Protein AF-A0A7J6SXT3-F1 (afdb_monomer_lite)

pLDDT: 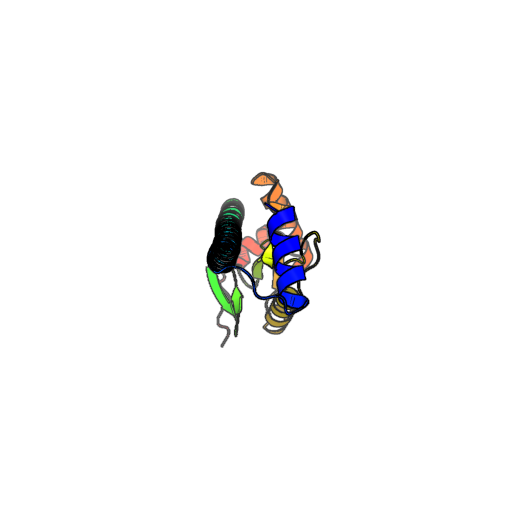mean 83.09, std 13.87, range [37.59, 97.0]

Organism: Perkinsus olseni (NCBI:txid32597)

InterPro domains:
  IPR013584 RAP domain [PF08373] (91-142)
  IPR013584 RAP domain [PS51286] (88-145)
  IPR013584 RAP domain [SM00952] (90-146)

Radius of gyration: 24.62 Å; chains: 1; bounding box: 48×38×70 Å

Foldseek 3Di:
DVVLLVVVVVCVVVVHDDDPVSVVVNVVVVVVVVVVVVVVVVVVVVVQVVLLVVLLVLVVLLCVVLLFQWDAQDDQPPDTARIDFQLAREHSAGPVQADPPDPHGDPVNVVVVVVSVVSVGQYQYDHCVCQVPDDSVSSNVVSQVSCCVSPVDGSVVSRVSRVVDPDPPD

Structure (mmCIF, N/CA/C/O backbone):
data_AF-A0A7J6SXT3-F1
#
_entry.id   AF-A0A7J6SXT3-F1
#
loop_
_atom_site.group_PDB
_atom_site.id
_atom_site.type_symbol
_atom_site.label_atom_id
_atom_site.label_alt_id
_atom_site.label_comp_id
_atom_site.label_asym_id
_atom_site.label_entity_id
_atom_site.label_seq_id
_atom_site.pdbx_PDB_ins_code
_atom_site.Cartn_x
_atom_site.Cartn_y
_atom_site.Cartn_z
_atom_site.occupancy
_atom_site.B_iso_or_equiv
_atom_site.auth_seq_id
_atom_site.auth_comp_id
_atom_site.auth_asym_id
_atom_site.auth_atom_id
_atom_site.pdbx_PDB_model_num
ATOM 1 N N . LEU A 1 1 ? 30.357 -7.340 -38.320 1.00 53.59 1 LEU A N 1
ATOM 2 C CA . LEU A 1 1 ? 29.530 -8.288 -37.530 1.00 53.59 1 LEU A CA 1
ATOM 3 C C . LEU A 1 1 ? 28.067 -8.235 -37.957 1.00 53.59 1 LEU A C 1
ATOM 5 O O . LEU A 1 1 ? 27.619 -9.213 -38.532 1.00 53.59 1 LEU A O 1
ATOM 9 N N . HIS A 1 2 ? 27.369 -7.104 -37.792 1.00 49.31 2 HIS A N 1
ATOM 10 C CA . HIS A 1 2 ? 25.973 -6.950 -38.240 1.00 49.31 2 HIS A CA 1
ATOM 11 C C . HIS A 1 2 ? 25.794 -7.230 -39.748 1.00 49.31 2 HIS A C 1
ATOM 13 O O . HIS A 1 2 ? 24.998 -8.076 -40.119 1.00 49.31 2 HIS A O 1
ATOM 19 N N . GLU A 1 3 ? 26.630 -6.638 -40.607 1.00 53.25 3 GLU A N 1
ATOM 20 C CA . GLU A 1 3 ? 26.615 -6.866 -42.068 1.00 53.25 3 GLU A CA 1
ATOM 21 C C . GLU A 1 3 ? 26.828 -8.332 -42.490 1.00 53.25 3 GLU A C 1
ATOM 23 O O . GLU A 1 3 ? 26.255 -8.790 -43.476 1.00 53.25 3 GLU A O 1
ATOM 28 N N . ILE A 1 4 ? 27.633 -9.079 -41.729 1.00 59.91 4 ILE A N 1
ATOM 29 C CA . ILE A 1 4 ? 27.979 -10.476 -42.031 1.00 59.91 4 ILE A CA 1
ATOM 30 C C . ILE A 1 4 ? 26.806 -11.396 -41.681 1.00 59.91 4 ILE A C 1
ATOM 32 O O . ILE A 1 4 ? 26.457 -12.265 -42.475 1.00 59.91 4 ILE A O 1
ATOM 36 N N . LEU A 1 5 ? 26.161 -11.170 -40.531 1.00 56.91 5 LEU A N 1
ATOM 37 C CA . LEU A 1 5 ? 24.977 -11.926 -40.117 1.00 56.91 5 LEU A CA 1
ATOM 38 C C . LEU A 1 5 ? 23.815 -11.687 -41.087 1.00 56.91 5 LEU A C 1
ATOM 40 O O . LEU A 1 5 ? 23.235 -12.646 -41.589 1.00 56.91 5 LEU A O 1
ATOM 44 N N . THR A 1 6 ? 23.526 -10.427 -41.429 1.00 59.50 6 THR A N 1
ATOM 45 C CA . THR A 1 6 ? 22.426 -10.082 -42.345 1.00 59.50 6 THR A CA 1
ATOM 46 C C . THR A 1 6 ? 22.621 -10.682 -43.743 1.00 59.50 6 THR A C 1
ATOM 48 O O . THR A 1 6 ? 21.666 -11.181 -44.336 1.00 59.50 6 THR A O 1
ATOM 51 N N . SER A 1 7 ? 23.858 -10.688 -44.253 1.00 62.50 7 SER A N 1
ATOM 52 C CA . SER A 1 7 ? 24.209 -11.309 -45.539 1.00 62.50 7 SER A CA 1
ATOM 53 C C . SER A 1 7 ? 24.115 -12.844 -45.495 1.00 62.50 7 SER A C 1
ATOM 55 O O . SER A 1 7 ? 23.581 -13.461 -46.418 1.00 62.50 7 SER A O 1
ATOM 57 N N . GLY A 1 8 ? 24.541 -13.467 -44.389 1.00 59.72 8 GLY A N 1
ATOM 58 C CA . GLY A 1 8 ? 24.434 -14.914 -44.167 1.00 59.72 8 GLY A CA 1
ATOM 59 C C . GLY A 1 8 ? 22.987 -15.420 -44.146 1.00 59.72 8 GLY A C 1
ATOM 60 O O . GLY A 1 8 ? 22.658 -16.361 -44.868 1.00 59.72 8 GLY A O 1
ATOM 61 N N . TYR A 1 9 ? 22.088 -14.758 -43.404 1.00 62.66 9 TYR A N 1
ATOM 62 C CA . TYR A 1 9 ? 20.663 -15.129 -43.382 1.00 62.66 9 TYR A CA 1
ATOM 63 C C . TYR A 1 9 ? 19.987 -14.969 -44.752 1.00 62.66 9 TYR A C 1
ATOM 65 O O . TYR A 1 9 ? 19.169 -15.807 -45.136 1.00 62.66 9 TYR A O 1
ATOM 73 N N . ALA A 1 10 ? 20.341 -13.930 -45.517 1.00 61.81 10 ALA A N 1
ATOM 74 C CA . ALA A 1 10 ? 19.814 -13.719 -46.867 1.00 61.81 10 ALA A CA 1
ATOM 75 C C . ALA A 1 10 ? 20.254 -14.822 -47.856 1.00 61.81 10 ALA A C 1
ATOM 77 O O . ALA A 1 10 ? 19.473 -15.251 -48.711 1.00 61.81 10 ALA A O 1
ATOM 78 N N . LEU A 1 11 ? 21.484 -15.327 -47.720 1.00 61.44 11 LEU A N 1
ATOM 79 C CA . LEU A 1 11 ? 22.009 -16.447 -48.514 1.00 61.44 11 LEU A CA 1
ATOM 80 C C . LEU A 1 11 ? 21.341 -17.783 -48.152 1.00 61.44 11 LEU A C 1
ATOM 82 O O . LEU A 1 11 ? 20.984 -18.560 -49.037 1.00 61.44 11 LEU A O 1
ATOM 86 N N . GLN A 1 12 ? 21.089 -18.023 -46.864 1.00 61.50 12 GLN A N 1
ATOM 87 C CA . GLN A 1 12 ? 20.384 -19.223 -46.407 1.00 61.50 12 GLN A CA 1
ATOM 88 C C . GLN A 1 12 ? 18.915 -19.236 -46.873 1.00 61.50 12 GLN A C 1
ATOM 90 O O . GLN A 1 12 ? 18.416 -20.268 -47.321 1.00 61.50 12 GLN A O 1
ATOM 95 N N . ALA A 1 13 ? 18.237 -18.082 -46.850 1.00 63.41 13 ALA A N 1
ATOM 96 C CA . ALA A 1 13 ? 16.861 -17.925 -47.335 1.00 63.41 13 ALA A CA 1
ATOM 97 C C . ALA A 1 13 ? 16.717 -18.062 -48.866 1.00 63.41 13 ALA A C 1
ATOM 99 O O . ALA A 1 13 ? 15.643 -18.407 -49.353 1.00 63.41 13 ALA A O 1
ATOM 100 N N . SER A 1 14 ? 17.791 -17.825 -49.627 1.00 70.75 14 SER A N 1
ATOM 101 C CA . SER A 1 14 ? 17.833 -18.002 -51.089 1.00 70.75 14 SER A CA 1
ATOM 102 C C . SER A 1 14 ? 18.249 -19.414 -51.530 1.00 70.75 14 SER A C 1
ATOM 104 O O . SER A 1 14 ? 18.388 -19.669 -52.725 1.00 70.75 14 SER A O 1
ATOM 106 N N . GLY A 1 15 ? 18.408 -20.352 -50.586 1.00 64.19 15 GLY A N 1
ATOM 107 C CA . GLY A 1 15 ? 18.721 -21.757 -50.872 1.00 64.19 15 GLY A CA 1
ATOM 108 C C . GLY A 1 15 ? 20.183 -22.016 -51.247 1.00 64.19 15 GLY A C 1
ATOM 109 O O . GLY A 1 15 ? 20.518 -23.116 -51.686 1.00 64.19 15 GLY A O 1
ATOM 110 N N . VAL A 1 16 ? 21.064 -21.026 -51.076 1.00 72.88 16 VAL A N 1
ATOM 111 C CA . VAL A 1 16 ? 22.500 -21.166 -51.324 1.00 72.88 16 VAL A CA 1
ATOM 112 C C . VAL A 1 16 ? 23.144 -21.867 -50.128 1.00 72.88 16 VAL A C 1
ATOM 114 O O . VAL A 1 16 ? 23.024 -21.419 -48.988 1.00 72.88 16 VAL A O 1
ATOM 117 N N . ALA A 1 17 ? 23.837 -22.982 -50.375 1.00 71.88 17 ALA A N 1
ATOM 118 C CA . ALA A 1 17 ? 24.532 -23.721 -49.327 1.00 71.88 17 ALA A CA 1
ATOM 119 C C . ALA A 1 17 ? 25.694 -22.890 -48.760 1.00 71.88 17 ALA A C 1
ATOM 121 O O . ALA A 1 17 ? 26.637 -22.554 -49.479 1.00 71.88 17 ALA A O 1
ATOM 122 N N . LEU A 1 18 ? 25.626 -22.573 -47.466 1.00 71.38 18 LEU A N 1
ATOM 123 C CA . LEU A 1 18 ? 26.679 -21.838 -46.773 1.00 71.38 18 LEU A CA 1
ATOM 124 C C . LEU A 1 18 ? 27.861 -22.755 -46.406 1.00 71.38 18 LEU A C 1
ATOM 126 O O . LEU A 1 18 ? 27.655 -23.927 -46.069 1.00 71.38 18 LEU A O 1
ATOM 130 N N . PRO A 1 19 ? 29.101 -22.233 -46.426 1.00 81.88 19 PRO A N 1
ATOM 131 C CA . PRO A 1 19 ? 30.266 -22.929 -45.886 1.00 81.88 19 PRO A CA 1
ATOM 132 C C . PRO A 1 19 ? 30.066 -23.335 -44.413 1.00 81.88 19 PRO A C 1
ATOM 134 O O . PRO A 1 19 ? 29.439 -22.615 -43.634 1.00 81.88 19 PRO A O 1
ATOM 137 N N . LYS A 1 20 ? 30.594 -24.500 -44.010 1.00 72.06 20 LYS A N 1
ATOM 138 C CA . LYS A 1 20 ? 30.382 -25.070 -42.659 1.00 72.06 20 LYS A CA 1
ATOM 139 C C . LYS A 1 20 ? 30.894 -24.169 -41.530 1.00 72.06 20 LYS A C 1
ATOM 141 O O . LYS A 1 20 ? 30.299 -24.133 -40.460 1.00 72.06 20 LYS A O 1
ATOM 146 N N . ASP A 1 21 ? 31.990 -23.468 -41.773 1.00 71.12 21 ASP A N 1
ATOM 147 C CA . ASP A 1 21 ? 32.596 -22.476 -40.885 1.00 71.12 21 ASP A CA 1
ATOM 148 C C . ASP A 1 21 ? 31.675 -21.273 -40.645 1.00 71.12 21 ASP A C 1
ATOM 150 O O . ASP A 1 21 ? 31.565 -20.799 -39.516 1.00 71.12 21 ASP A O 1
ATOM 154 N N . VAL A 1 22 ? 30.936 -20.844 -41.672 1.00 67.56 22 VAL A N 1
ATOM 155 C CA . VAL A 1 22 ? 29.941 -19.767 -41.561 1.00 67.56 22 VAL A CA 1
ATOM 156 C C . VAL A 1 22 ? 28.728 -20.229 -40.751 1.00 67.56 22 VAL A C 1
ATOM 158 O O . VAL A 1 22 ? 28.273 -19.502 -39.872 1.00 67.56 22 VAL A O 1
ATOM 161 N N . ILE A 1 23 ? 28.246 -21.455 -40.984 1.00 69.88 23 ILE A N 1
ATOM 162 C CA . ILE A 1 23 ? 27.125 -22.041 -40.226 1.00 69.88 23 ILE A CA 1
ATOM 163 C C . ILE A 1 23 ? 27.477 -22.166 -38.738 1.00 69.88 23 ILE A C 1
ATOM 165 O O . ILE A 1 23 ? 26.673 -21.802 -37.881 1.00 69.88 23 ILE A O 1
ATOM 169 N N . LEU A 1 24 ? 28.683 -22.650 -38.426 1.00 69.00 24 LEU A N 1
ATOM 170 C CA . LEU A 1 24 ? 29.150 -22.794 -37.047 1.00 69.00 24 LEU A CA 1
ATOM 171 C C . LEU A 1 24 ? 29.247 -21.432 -36.343 1.00 69.00 24 LEU A C 1
ATOM 173 O O . LEU A 1 24 ? 28.734 -21.274 -35.240 1.00 69.00 24 LEU A O 1
ATOM 177 N N . PHE A 1 25 ? 29.830 -20.434 -37.012 1.00 72.12 25 PHE A N 1
ATOM 178 C CA . PHE A 1 25 ? 29.947 -19.079 -36.475 1.00 72.12 25 PHE A CA 1
ATOM 179 C C . PHE A 1 25 ? 28.582 -18.415 -36.235 1.00 72.12 25 PHE A C 1
ATOM 181 O O . PHE A 1 25 ? 28.390 -17.747 -35.220 1.00 72.12 25 PHE A O 1
ATOM 188 N N . MET A 1 26 ? 27.623 -18.604 -37.148 1.00 68.19 26 MET A N 1
ATOM 189 C CA . MET A 1 26 ? 26.257 -18.099 -36.981 1.00 68.19 26 MET A CA 1
ATOM 190 C C . MET A 1 26 ? 25.545 -18.766 -35.798 1.00 68.19 26 MET A C 1
ATOM 192 O O . MET A 1 26 ? 24.944 -18.058 -34.996 1.00 68.19 26 MET A O 1
ATOM 196 N N . GLY A 1 27 ? 25.672 -20.087 -35.631 1.00 70.00 27 GLY A N 1
ATOM 197 C CA . GLY A 1 27 ? 25.098 -20.801 -34.483 1.00 70.00 27 GLY A CA 1
ATOM 198 C C . GLY A 1 27 ? 25.712 -20.380 -33.141 1.00 70.00 27 GLY A C 1
ATOM 199 O O . GLY A 1 27 ? 24.998 -20.212 -32.151 1.00 70.00 27 GLY A O 1
ATOM 200 N N . ASP A 1 28 ? 27.025 -20.136 -33.105 1.00 76.25 28 ASP A N 1
ATOM 201 C CA . ASP A 1 28 ? 27.688 -19.583 -31.921 1.00 76.25 28 ASP A CA 1
ATOM 202 C C . ASP A 1 28 ? 27.210 -18.155 -31.617 1.00 76.25 28 ASP A C 1
ATOM 204 O O . ASP A 1 28 ? 26.959 -17.825 -30.456 1.00 76.25 28 ASP A O 1
ATOM 208 N N . ALA A 1 29 ? 27.030 -17.319 -32.644 1.00 66.75 29 ALA A N 1
ATOM 209 C CA . ALA A 1 29 ? 26.517 -15.962 -32.487 1.00 66.75 29 ALA A CA 1
ATOM 210 C C . ALA A 1 29 ? 25.066 -15.940 -31.974 1.00 66.75 29 ALA A C 1
ATOM 212 O O . ALA A 1 29 ? 24.771 -15.186 -31.048 1.00 66.75 29 ALA A O 1
ATOM 213 N N . GLU A 1 30 ? 24.179 -16.780 -32.517 1.00 68.75 30 GLU A N 1
ATOM 214 C CA . GLU A 1 30 ? 22.797 -16.931 -32.033 1.00 68.75 30 GLU A CA 1
ATOM 215 C C . GLU A 1 30 ? 22.770 -17.336 -30.557 1.00 68.75 30 GLU A C 1
ATOM 217 O O . GLU A 1 30 ? 22.099 -16.694 -29.747 1.00 68.75 30 GLU A O 1
ATOM 222 N N . ARG A 1 31 ? 23.568 -18.341 -30.177 1.00 72.94 31 ARG A N 1
ATOM 223 C CA . ARG A 1 31 ? 23.643 -18.817 -28.792 1.00 72.94 31 ARG A CA 1
ATOM 224 C C . ARG A 1 31 ? 24.139 -17.737 -27.832 1.00 72.94 31 ARG A C 1
ATOM 226 O O . ARG A 1 31 ? 23.591 -17.597 -26.741 1.00 72.94 31 ARG A O 1
ATOM 233 N N . ILE A 1 32 ? 25.136 -16.946 -28.238 1.00 75.88 32 ILE A N 1
ATOM 234 C CA . ILE A 1 32 ? 25.633 -15.809 -27.449 1.00 75.88 32 ILE A CA 1
ATOM 235 C C . ILE A 1 32 ? 24.537 -14.755 -27.272 1.00 75.88 32 ILE A C 1
ATOM 237 O O .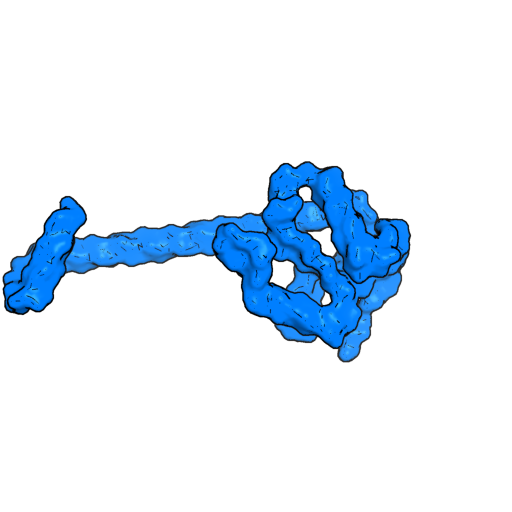 ILE A 1 32 ? 24.332 -14.277 -26.158 1.00 75.88 32 ILE A O 1
ATOM 241 N N . VAL A 1 33 ? 23.820 -14.400 -28.342 1.00 71.19 33 VAL A N 1
ATOM 242 C CA . VAL A 1 33 ? 22.737 -13.405 -28.284 1.00 71.19 33 VAL A CA 1
ATOM 243 C C . VAL A 1 33 ? 21.604 -13.879 -27.372 1.00 71.19 33 VAL A C 1
ATOM 245 O O . VAL A 1 33 ? 21.117 -13.100 -26.551 1.00 71.19 33 VAL A O 1
ATOM 248 N N . GLU A 1 34 ? 21.210 -15.151 -27.455 1.00 73.56 34 GLU A N 1
ATOM 249 C CA . GLU A 1 34 ? 20.208 -15.719 -26.553 1.00 73.56 34 GLU A CA 1
ATOM 250 C C . GLU A 1 34 ? 20.668 -15.746 -25.093 1.00 73.56 34 GLU A C 1
ATOM 252 O O . GLU A 1 34 ? 19.888 -15.413 -24.199 1.00 73.56 34 GLU A O 1
ATOM 257 N N . ASP A 1 35 ? 21.913 -16.144 -24.828 1.00 78.56 35 ASP A N 1
ATOM 258 C CA . ASP A 1 35 ? 22.452 -16.223 -23.470 1.00 78.56 35 ASP A CA 1
ATOM 259 C C . ASP A 1 35 ? 22.608 -14.835 -22.841 1.00 78.56 35 ASP A C 1
ATOM 261 O O . ASP A 1 35 ? 22.250 -14.648 -21.676 1.00 78.56 35 ASP A O 1
ATOM 265 N N . GLU A 1 36 ? 23.071 -13.841 -23.600 1.00 75.31 36 GLU A N 1
ATOM 266 C CA . GLU A 1 36 ? 23.104 -12.442 -23.160 1.00 75.31 36 GLU A CA 1
ATOM 267 C C . GLU A 1 36 ? 21.687 -11.898 -22.924 1.00 75.31 36 GLU A C 1
ATOM 269 O O . GLU A 1 36 ? 21.433 -11.255 -21.902 1.00 75.31 36 GLU A O 1
ATOM 274 N N . GLY A 1 37 ? 20.727 -12.235 -23.793 1.00 65.56 37 GLY A N 1
ATOM 275 C CA . GLY A 1 37 ? 19.312 -11.916 -23.595 1.00 65.56 37 GLY A CA 1
ATOM 276 C C . GLY A 1 37 ? 18.741 -12.530 -22.311 1.00 65.56 37 GLY A C 1
ATOM 277 O O . GLY A 1 37 ? 18.125 -11.828 -21.505 1.00 65.56 37 GLY A O 1
ATOM 278 N N . ARG A 1 38 ? 18.999 -13.822 -22.062 1.00 71.69 38 ARG A N 1
ATOM 279 C CA . ARG A 1 38 ? 18.590 -14.529 -20.835 1.00 71.69 38 ARG A CA 1
ATOM 280 C C . ARG A 1 38 ? 19.203 -13.892 -19.588 1.00 71.69 38 ARG A C 1
ATOM 282 O O . ARG A 1 38 ? 18.483 -13.656 -18.616 1.00 71.69 38 ARG A O 1
ATOM 289 N N . LYS A 1 39 ? 20.498 -13.560 -19.613 1.00 72.38 39 LYS A N 1
ATOM 290 C CA . LYS A 1 39 ? 21.178 -12.863 -18.507 1.00 72.38 39 LYS A CA 1
ATOM 291 C C . LYS A 1 39 ? 20.576 -11.484 -18.243 1.00 72.38 39 LYS A C 1
ATOM 293 O O . LYS A 1 39 ? 20.348 -11.148 -17.085 1.00 72.38 39 LYS A O 1
ATOM 298 N N . ALA A 1 40 ? 20.285 -10.704 -19.284 1.00 67.19 40 ALA A N 1
ATOM 299 C CA . ALA A 1 40 ? 19.692 -9.375 -19.146 1.00 67.19 40 ALA A CA 1
ATOM 300 C C . ALA A 1 40 ? 18.281 -9.425 -18.531 1.00 67.19 40 ALA A C 1
ATOM 302 O O . ALA A 1 40 ? 17.956 -8.632 -17.641 1.00 67.19 40 ALA A O 1
ATOM 303 N N . VAL A 1 41 ? 17.455 -10.389 -18.955 1.00 71.19 41 VAL A N 1
ATOM 304 C CA . VAL A 1 41 ? 16.120 -10.628 -18.380 1.00 71.19 41 VAL A CA 1
ATOM 305 C C . VAL A 1 41 ? 16.223 -11.069 -16.921 1.00 71.19 41 VAL A C 1
ATOM 307 O O . VAL A 1 41 ? 15.510 -10.533 -16.070 1.00 71.19 41 VAL A O 1
ATOM 310 N N . ALA A 1 42 ? 17.131 -11.996 -16.605 1.00 63.69 42 ALA A N 1
ATOM 311 C CA . ALA A 1 42 ? 17.360 -12.446 -15.235 1.00 63.69 42 ALA A CA 1
ATOM 312 C C . ALA A 1 42 ? 17.837 -11.297 -14.334 1.00 63.69 42 ALA A C 1
ATOM 314 O O . ALA A 1 42 ? 17.274 -11.083 -13.264 1.00 63.69 42 ALA A O 1
ATOM 315 N N . ALA A 1 43 ? 18.808 -10.500 -14.786 1.00 58.59 43 ALA A N 1
ATOM 316 C CA . ALA A 1 43 ? 19.320 -9.351 -14.042 1.00 58.59 43 ALA A CA 1
ATOM 317 C C . ALA A 1 43 ? 18.230 -8.302 -13.779 1.00 58.59 43 ALA A C 1
ATOM 319 O O . ALA A 1 43 ? 18.132 -7.773 -12.672 1.00 58.59 43 ALA A O 1
ATOM 320 N N . THR A 1 44 ? 17.377 -8.039 -14.772 1.00 65.25 44 THR A N 1
ATOM 321 C CA . THR A 1 44 ? 16.241 -7.118 -14.632 1.00 65.25 44 THR A CA 1
ATOM 322 C C . THR A 1 44 ? 15.206 -7.662 -13.648 1.00 65.25 44 THR A C 1
ATOM 324 O O . THR A 1 44 ? 14.731 -6.924 -12.791 1.00 65.25 44 THR A O 1
ATOM 327 N N . SER A 1 45 ? 14.891 -8.957 -13.723 1.00 66.06 45 SER A N 1
ATOM 328 C CA . SER A 1 45 ? 13.936 -9.615 -12.821 1.00 66.06 45 SER A CA 1
ATOM 329 C C . SER A 1 45 ? 14.422 -9.578 -11.370 1.00 66.06 45 SER A C 1
ATOM 331 O O . SER A 1 45 ? 13.691 -9.128 -10.493 1.00 66.06 45 SER A O 1
ATOM 333 N N . VAL A 1 46 ? 15.691 -9.926 -11.133 1.00 65.81 46 VAL A N 1
ATOM 334 C CA . VAL A 1 46 ? 16.330 -9.837 -9.809 1.00 65.81 46 VAL A CA 1
ATOM 335 C C . VAL A 1 46 ? 16.348 -8.394 -9.302 1.00 65.81 46 VAL A C 1
ATOM 337 O O . VAL A 1 46 ? 16.055 -8.139 -8.136 1.00 65.81 46 VAL A O 1
ATOM 340 N N . HIS A 1 47 ? 16.661 -7.421 -10.163 1.00 67.56 47 HIS A N 1
ATOM 341 C CA . HIS A 1 47 ? 16.639 -6.011 -9.779 1.00 67.56 47 HIS A CA 1
ATOM 342 C C . HIS A 1 47 ? 15.239 -5.556 -9.345 1.00 67.56 47 HIS A C 1
ATOM 344 O O . HIS A 1 47 ? 15.107 -4.856 -8.339 1.00 67.56 47 HIS A O 1
ATOM 350 N N . LEU A 1 48 ? 14.197 -5.981 -10.066 1.00 68.31 48 LEU A N 1
ATOM 351 C CA . LEU A 1 48 ? 12.805 -5.682 -9.734 1.00 68.31 48 LEU A CA 1
ATOM 352 C C . LEU A 1 48 ? 12.388 -6.326 -8.407 1.00 68.31 48 LEU A C 1
ATOM 354 O O . LEU A 1 48 ? 11.809 -5.635 -7.569 1.00 68.31 48 LEU A O 1
ATOM 358 N N . GLU A 1 49 ? 12.734 -7.591 -8.172 1.00 66.56 49 GLU A N 1
ATOM 359 C CA . GLU A 1 49 ? 12.475 -8.271 -6.896 1.00 66.56 49 GLU A CA 1
ATOM 360 C C . GLU A 1 49 ? 13.146 -7.547 -5.724 1.00 66.56 49 GLU A C 1
ATOM 362 O O . GLU A 1 49 ? 12.478 -7.177 -4.760 1.00 66.56 49 GLU A O 1
ATOM 367 N N . VAL A 1 50 ? 14.439 -7.224 -5.846 1.00 64.69 50 VAL A N 1
ATOM 368 C CA . VAL A 1 50 ? 15.172 -6.462 -4.822 1.00 64.69 50 VAL A CA 1
ATOM 369 C C . VAL A 1 50 ? 14.550 -5.080 -4.604 1.00 64.69 50 VAL A C 1
ATOM 371 O O . VAL A 1 50 ? 14.489 -4.604 -3.469 1.00 64.69 50 VAL A O 1
ATOM 374 N N . SER A 1 51 ? 14.085 -4.418 -5.668 1.00 71.31 51 SER A N 1
ATOM 375 C CA . SER A 1 51 ? 13.424 -3.115 -5.561 1.00 71.31 51 SER A CA 1
ATOM 376 C C . SER A 1 51 ? 12.088 -3.204 -4.817 1.00 71.31 51 SER A C 1
ATOM 378 O O . SER A 1 51 ? 11.815 -2.345 -3.980 1.00 71.31 51 SER A O 1
ATOM 380 N N . ASN A 1 52 ? 11.315 -4.271 -5.043 1.00 78.31 52 ASN A N 1
ATOM 381 C CA . ASN A 1 52 ? 10.045 -4.516 -4.365 1.00 78.31 52 ASN A CA 1
ATOM 382 C C . ASN A 1 52 ? 10.261 -4.835 -2.882 1.00 78.31 52 ASN A C 1
ATOM 384 O O . ASN A 1 52 ? 9.637 -4.199 -2.037 1.00 78.31 52 ASN A O 1
ATOM 388 N N . SER A 1 53 ? 11.204 -5.717 -2.542 1.00 82.00 53 SER A N 1
ATOM 389 C CA . SER A 1 53 ? 11.509 -6.022 -1.136 1.00 82.00 53 SER A CA 1
ATOM 390 C C . SER A 1 53 ? 12.033 -4.798 -0.380 1.00 82.00 53 SER A C 1
ATOM 392 O O . SER A 1 53 ? 11.626 -4.533 0.749 1.00 82.00 53 SER A O 1
ATOM 394 N N . LYS A 1 54 ? 12.894 -3.981 -1.007 1.00 87.69 54 LYS A N 1
ATOM 395 C CA . LYS A 1 54 ? 13.335 -2.703 -0.414 1.00 87.69 54 LYS A CA 1
ATOM 396 C C . LYS A 1 54 ? 12.185 -1.714 -0.258 1.00 87.69 54 LYS A C 1
ATOM 398 O O . LYS A 1 54 ? 12.173 -0.933 0.693 1.00 87.69 54 LYS A O 1
ATOM 403 N N . PHE A 1 55 ? 11.241 -1.718 -1.194 1.00 91.56 55 PHE A N 1
ATOM 404 C CA . PHE A 1 55 ? 10.073 -0.860 -1.118 1.00 91.56 55 PHE A CA 1
ATOM 405 C C . PHE A 1 55 ? 9.162 -1.260 0.047 1.00 91.56 55 PHE A C 1
ATOM 407 O O . PHE A 1 55 ? 8.840 -0.404 0.869 1.00 91.56 55 PHE A O 1
ATOM 414 N N . GLN A 1 56 ? 8.857 -2.548 0.187 1.00 92.38 56 GLN A N 1
ATOM 415 C CA . GLN A 1 56 ? 8.161 -3.122 1.340 1.00 92.38 56 GLN A CA 1
ATOM 416 C C . GLN A 1 56 ? 8.852 -2.740 2.664 1.00 92.38 56 GLN A C 1
ATOM 418 O O . GLN A 1 56 ? 8.229 -2.139 3.539 1.00 92.38 56 GLN A O 1
ATOM 423 N N . GLU A 1 57 ? 10.171 -2.930 2.787 1.00 92.81 57 GLU A N 1
ATOM 424 C CA . GLU A 1 57 ? 10.932 -2.479 3.969 1.00 92.81 57 GLU A CA 1
ATOM 425 C C . GLU A 1 57 ? 10.788 -0.970 4.241 1.00 92.81 57 GLU A C 1
ATOM 427 O O . GLU A 1 57 ? 10.672 -0.535 5.391 1.00 92.81 57 GLU A O 1
ATOM 432 N N . SER A 1 58 ? 10.726 -0.145 3.193 1.00 94.25 58 SER A N 1
ATOM 433 C CA . SER A 1 58 ? 10.493 1.292 3.353 1.00 94.25 58 SER A CA 1
ATOM 434 C C . SER A 1 58 ? 9.101 1.612 3.912 1.00 94.25 58 SER A C 1
ATOM 436 O O . SER A 1 58 ? 8.972 2.542 4.712 1.00 94.25 58 SER A O 1
ATOM 438 N N . ILE A 1 59 ? 8.084 0.818 3.556 1.00 95.69 59 ILE A N 1
ATOM 439 C CA . ILE A 1 59 ? 6.731 0.920 4.115 1.00 95.69 59 ILE A CA 1
ATOM 440 C C . ILE A 1 59 ? 6.732 0.507 5.588 1.00 95.69 59 ILE A C 1
ATOM 442 O O . ILE A 1 59 ? 6.146 1.216 6.404 1.00 95.69 59 ILE A O 1
ATOM 446 N N . LYS A 1 60 ? 7.474 -0.537 5.982 1.00 96.31 60 LYS A N 1
ATOM 447 C CA . LYS A 1 60 ? 7.637 -0.890 7.409 1.00 96.31 60 LYS A CA 1
ATOM 448 C C . LYS A 1 60 ? 8.193 0.272 8.227 1.00 96.31 60 LYS A C 1
ATOM 450 O O . LYS A 1 60 ? 7.745 0.512 9.347 1.00 96.31 60 LYS A O 1
ATOM 455 N N . GLY A 1 61 ? 9.148 1.020 7.671 1.00 96.38 61 GLY A N 1
ATOM 456 C CA . GLY A 1 61 ? 9.664 2.243 8.291 1.00 96.38 61 GLY A CA 1
ATOM 457 C C . GLY A 1 61 ? 8.564 3.275 8.568 1.00 96.38 61 GLY A C 1
ATOM 458 O O . GLY A 1 61 ? 8.522 3.852 9.654 1.00 96.38 61 GLY A O 1
ATOM 459 N N . VAL A 1 62 ? 7.639 3.456 7.622 1.00 97.00 62 VAL A N 1
ATOM 460 C CA . VAL A 1 62 ? 6.473 4.341 7.773 1.00 97.00 62 VAL A CA 1
ATOM 461 C C . VAL A 1 62 ? 5.506 3.816 8.835 1.00 97.00 62 VAL A C 1
ATOM 463 O O . VAL A 1 62 ? 5.105 4.576 9.713 1.00 97.00 62 VAL A O 1
ATOM 466 N N . LEU A 1 63 ? 5.172 2.523 8.813 1.00 96.62 63 LEU A N 1
ATOM 467 C CA . LEU A 1 63 ? 4.274 1.906 9.800 1.00 96.62 63 LEU A CA 1
ATOM 468 C C . LEU A 1 63 ? 4.802 2.069 11.230 1.00 96.62 63 LEU A C 1
ATOM 470 O O . LEU A 1 63 ? 4.053 2.459 12.127 1.00 96.62 63 LEU A O 1
ATOM 474 N N . LYS A 1 64 ? 6.112 1.866 11.421 1.00 96.50 64 LYS A N 1
ATOM 475 C CA . LYS A 1 64 ? 6.801 2.089 12.700 1.00 96.50 64 LYS A CA 1
ATOM 476 C C . LYS A 1 64 ? 6.780 3.558 13.118 1.00 96.50 64 LYS A C 1
ATOM 478 O O . LYS A 1 64 ? 6.456 3.852 14.263 1.00 96.50 64 LYS A O 1
ATOM 483 N N . ALA A 1 65 ? 7.072 4.486 12.204 1.00 96.19 65 ALA A N 1
ATOM 484 C CA . ALA A 1 65 ? 6.993 5.924 12.486 1.00 96.19 65 ALA A CA 1
ATOM 485 C C . ALA A 1 65 ? 5.568 6.365 12.871 1.00 96.19 65 ALA A C 1
ATOM 487 O O . ALA A 1 65 ? 5.379 7.295 13.656 1.00 96.19 65 ALA A O 1
ATOM 488 N N . CYS A 1 66 ? 4.563 5.668 12.345 1.00 95.00 66 CYS A N 1
ATOM 489 C CA . CYS A 1 66 ? 3.164 5.864 12.676 1.00 95.00 66 CYS A CA 1
ATOM 490 C C . CYS A 1 66 ? 2.719 5.164 13.967 1.00 95.00 66 CYS A C 1
ATOM 492 O O . CYS A 1 66 ? 1.575 5.388 14.346 1.00 95.00 66 CYS A O 1
ATOM 494 N N . ASP A 1 67 ? 3.558 4.393 14.667 1.00 95.56 67 ASP A N 1
ATOM 495 C CA . ASP A 1 67 ? 3.164 3.600 15.850 1.00 95.56 67 ASP A CA 1
ATOM 496 C C . ASP A 1 67 ? 1.935 2.707 15.574 1.00 95.56 67 ASP A C 1
ATOM 498 O O . ASP A 1 67 ? 0.945 2.700 16.311 1.00 95.56 67 ASP A O 1
ATOM 502 N N . LEU A 1 68 ? 1.955 2.014 14.431 1.00 94.44 68 LEU A N 1
ATOM 503 C CA . LEU A 1 68 ? 0.909 1.072 14.042 1.00 94.44 68 LEU A CA 1
ATOM 504 C C . LEU A 1 68 ? 1.354 -0.361 14.312 1.00 94.44 68 LEU A C 1
ATOM 506 O O . LEU A 1 68 ? 2.428 -0.770 13.879 1.00 94.44 68 LEU A O 1
ATOM 510 N N . GLU A 1 69 ? 0.496 -1.135 14.974 1.00 93.38 69 GLU A N 1
ATOM 511 C CA . GLU A 1 69 ? 0.589 -2.593 14.962 1.00 93.38 69 GLU A CA 1
ATOM 512 C C . GLU A 1 69 ? 0.134 -3.113 13.596 1.00 93.38 69 GLU A C 1
ATOM 514 O O . GLU A 1 69 ? -0.883 -2.663 13.058 1.00 93.38 69 GLU A O 1
ATOM 519 N N . TYR A 1 70 ? 0.912 -4.024 13.021 1.00 94.31 70 TYR A N 1
ATOM 520 C CA . TYR A 1 70 ? 0.651 -4.583 11.704 1.00 94.31 70 TYR A CA 1
ATOM 521 C C . TYR A 1 70 ? 1.083 -6.047 11.630 1.00 94.31 70 TYR A C 1
ATOM 523 O O . TYR A 1 70 ? 1.973 -6.481 12.363 1.00 94.31 70 TYR A O 1
ATOM 531 N N . GLU A 1 71 ? 0.464 -6.787 10.719 1.00 93.50 71 GLU A N 1
ATOM 532 C CA . GLU A 1 71 ? 0.848 -8.148 10.344 1.00 93.50 71 GLU A CA 1
ATOM 533 C C . GLU A 1 71 ? 1.357 -8.136 8.901 1.00 93.50 71 GLU A C 1
ATOM 535 O O . GLU A 1 71 ? 0.828 -7.401 8.068 1.00 93.50 71 GLU A O 1
ATOM 540 N N . GLU A 1 72 ? 2.404 -8.904 8.612 1.00 94.25 72 GLU A N 1
ATOM 541 C CA . GLU A 1 72 ? 2.981 -9.032 7.269 1.00 94.25 72 GLU A CA 1
ATOM 542 C C . GLU A 1 72 ? 2.454 -10.298 6.589 1.00 94.25 72 GLU A C 1
ATOM 544 O O . GLU A 1 72 ? 2.160 -11.279 7.270 1.00 94.25 72 GLU A O 1
ATOM 549 N N . GLU A 1 73 ? 2.371 -10.285 5.258 1.00 91.19 73 GLU A N 1
ATOM 550 C CA . GLU A 1 73 ? 2.073 -11.477 4.445 1.00 91.19 73 GLU A CA 1
ATOM 551 C C . GLU A 1 73 ? 0.781 -12.215 4.858 1.00 91.19 73 GLU A C 1
ATOM 553 O O . GLU A 1 73 ? 0.707 -13.446 4.889 1.00 91.19 73 GLU A O 1
ATOM 558 N N . VAL A 1 74 ? -0.276 -11.458 5.164 1.00 92.44 74 VAL A N 1
ATOM 559 C CA . VAL A 1 74 ? -1.554 -12.019 5.624 1.00 92.44 74 VAL A CA 1
ATOM 560 C C . VAL A 1 74 ? -2.321 -12.647 4.464 1.00 92.44 74 VAL A C 1
ATOM 562 O O . VAL A 1 74 ? -2.571 -12.011 3.440 1.00 92.44 74 VAL A O 1
ATOM 565 N N . VAL A 1 75 ? -2.756 -13.895 4.641 1.00 91.88 75 VAL A N 1
ATOM 566 C CA . VAL A 1 75 ? -3.607 -14.589 3.667 1.00 91.88 75 VAL A CA 1
ATOM 567 C C . VAL A 1 75 ? -5.032 -14.029 3.725 1.00 91.88 75 VAL A C 1
ATOM 569 O O . VAL A 1 75 ? -5.721 -14.148 4.734 1.00 91.88 75 VAL A O 1
ATOM 572 N N . ALA A 1 76 ? -5.492 -13.457 2.613 1.00 89.50 76 ALA A N 1
ATOM 573 C CA . ALA A 1 76 ? -6.840 -12.934 2.416 1.00 89.50 76 ALA A CA 1
ATOM 574 C C . ALA A 1 76 ? -7.493 -13.628 1.208 1.00 89.50 76 ALA A C 1
ATOM 576 O O . ALA A 1 76 ? -7.342 -13.221 0.050 1.00 89.50 76 ALA A O 1
ATOM 577 N N . GLY A 1 77 ? -8.210 -14.722 1.479 1.00 87.75 77 GLY A N 1
ATOM 578 C CA . GLY A 1 77 ? -8.758 -15.592 0.438 1.00 87.75 77 GLY A CA 1
ATOM 579 C C . GLY A 1 77 ? -7.639 -16.249 -0.373 1.00 87.75 77 GLY A C 1
ATOM 580 O O . GLY A 1 77 ? -6.862 -17.034 0.157 1.00 87.75 77 GLY A O 1
ATOM 581 N N . THR A 1 78 ? -7.549 -15.928 -1.666 1.00 88.94 78 THR A N 1
ATOM 582 C CA . THR A 1 78 ? -6.515 -16.463 -2.575 1.00 88.94 78 THR A CA 1
ATOM 583 C C . THR A 1 78 ? -5.293 -15.555 -2.722 1.00 88.94 78 THR A C 1
ATOM 585 O O . THR A 1 78 ? -4.408 -15.853 -3.523 1.00 88.94 78 THR A O 1
ATOM 588 N N . TYR A 1 79 ? -5.267 -14.413 -2.035 1.00 91.38 79 TYR A N 1
ATOM 589 C CA . TYR A 1 79 ? -4.198 -13.426 -2.143 1.00 91.38 79 TYR A CA 1
ATOM 590 C C . TYR A 1 79 ? -3.452 -13.278 -0.826 1.00 91.38 79 TYR A C 1
ATOM 592 O O . TYR A 1 79 ? -3.995 -13.538 0.243 1.00 91.38 79 TYR A O 1
ATOM 600 N N . ILE A 1 80 ? -2.208 -12.824 -0.932 1.00 91.38 80 ILE A N 1
ATOM 601 C CA . ILE A 1 80 ? -1.387 -12.421 0.202 1.00 91.38 80 ILE A CA 1
ATOM 602 C C . ILE A 1 80 ? -1.348 -10.894 0.206 1.00 91.38 80 ILE A C 1
ATOM 604 O O . ILE A 1 80 ? -1.069 -10.272 -0.828 1.00 91.38 80 ILE A O 1
ATOM 608 N N . LEU A 1 81 ? -1.699 -10.314 1.346 1.00 93.56 81 LEU A N 1
ATOM 609 C CA . LEU A 1 81 ? -1.560 -8.893 1.631 1.00 93.56 81 LEU A CA 1
ATOM 610 C C . LEU A 1 81 ? -0.122 -8.604 2.022 1.00 93.56 81 LEU A C 1
ATOM 612 O O . LEU A 1 81 ? 0.454 -9.372 2.788 1.00 93.56 81 LEU A O 1
ATOM 616 N N . ASP A 1 82 ? 0.429 -7.481 1.570 1.00 94.25 82 ASP A N 1
ATOM 617 C CA . ASP A 1 82 ? 1.753 -7.072 2.042 1.00 94.25 82 ASP A CA 1
ATOM 618 C C . ASP A 1 82 ? 1.702 -6.758 3.540 1.00 94.25 82 ASP A C 1
ATOM 620 O O . ASP A 1 82 ? 2.501 -7.291 4.311 1.00 94.25 82 ASP A O 1
ATOM 624 N N . TYR A 1 83 ? 0.715 -5.950 3.957 1.00 95.50 83 TYR A N 1
ATOM 625 C CA . TYR A 1 83 ? 0.470 -5.652 5.365 1.00 95.50 83 TYR A CA 1
ATOM 626 C C . TYR A 1 83 ? -1.016 -5.580 5.706 1.00 95.50 83 TYR A C 1
ATOM 628 O O . TYR A 1 83 ? -1.834 -5.077 4.932 1.00 95.50 83 TYR A O 1
ATOM 636 N N . ALA A 1 84 ? -1.349 -5.990 6.925 1.00 94.38 84 ALA A N 1
ATOM 637 C CA . ALA A 1 84 ? -2.659 -5.797 7.526 1.00 94.38 84 ALA A CA 1
ATOM 638 C C . ALA A 1 84 ? -2.558 -4.905 8.770 1.00 94.38 84 ALA A C 1
ATOM 640 O O . ALA A 1 84 ? -1.713 -5.132 9.633 1.00 94.38 84 ALA A O 1
ATOM 641 N N . VAL A 1 85 ? -3.434 -3.901 8.878 1.00 92.94 85 VAL A N 1
ATOM 642 C CA . VAL A 1 85 ? -3.530 -2.994 10.040 1.00 92.94 85 VAL A CA 1
ATOM 643 C C . VAL A 1 85 ? -4.991 -2.843 10.436 1.00 92.94 85 VAL A C 1
ATOM 645 O O . VAL A 1 85 ? -5.753 -2.191 9.725 1.00 92.94 85 VAL A O 1
ATOM 648 N N . GLY A 1 86 ? -5.418 -3.391 11.575 1.00 88.81 86 GLY A N 1
ATOM 649 C CA . GLY A 1 86 ? -6.842 -3.329 11.939 1.00 88.81 86 GLY A CA 1
ATOM 650 C C . GLY A 1 86 ? -7.678 -4.008 10.854 1.00 88.81 86 GLY A C 1
ATOM 651 O O . GLY A 1 86 ? -7.381 -5.145 10.581 1.00 88.81 86 GLY A O 1
ATOM 652 N N . SER A 1 87 ? -8.650 -3.342 10.214 1.00 88.25 87 SER A N 1
ATOM 653 C CA . SER A 1 87 ? -9.411 -3.853 9.046 1.00 88.25 87 SER A CA 1
ATOM 654 C C . SER A 1 87 ? -8.849 -3.406 7.668 1.00 88.25 87 SER A C 1
ATOM 656 O O . SER A 1 87 ? -9.529 -3.495 6.639 1.00 88.25 87 SER A O 1
ATOM 658 N N . LEU A 1 88 ? -7.633 -2.842 7.646 1.00 93.00 88 LEU A N 1
ATOM 659 C CA . LEU A 1 88 ? -6.994 -2.300 6.445 1.00 93.00 88 LEU A CA 1
ATOM 660 C C . LEU A 1 88 ? -6.079 -3.326 5.776 1.00 93.00 88 LEU A C 1
ATOM 662 O O . LEU A 1 88 ? -5.240 -3.931 6.443 1.00 93.00 88 LEU A O 1
ATOM 666 N N . ALA A 1 89 ? -6.193 -3.432 4.452 1.00 95.12 89 ALA A N 1
ATOM 667 C CA . ALA A 1 89 ? -5.231 -4.111 3.587 1.00 95.12 89 ALA A CA 1
ATOM 668 C C . ALA A 1 89 ? -4.310 -3.055 2.970 1.00 95.12 89 ALA A C 1
ATOM 670 O O . ALA A 1 89 ? -4.765 -2.261 2.143 1.00 95.12 89 ALA A O 1
ATOM 671 N N . LEU A 1 90 ? -3.044 -3.017 3.378 1.00 95.69 90 LEU A N 1
ATOM 672 C CA . LEU A 1 90 ? -2.060 -2.097 2.815 1.00 95.69 90 LEU A CA 1
ATOM 673 C C . LEU A 1 90 ? -1.244 -2.829 1.750 1.00 95.69 90 LEU A C 1
ATOM 675 O O . LEU A 1 90 ? -0.605 -3.839 2.038 1.00 95.69 90 LEU A O 1
ATOM 679 N N . GLU A 1 91 ? -1.259 -2.295 0.535 1.00 95.38 91 GLU A N 1
ATOM 680 C CA . GLU A 1 91 ? -0.591 -2.879 -0.629 1.00 95.38 91 GLU A CA 1
ATOM 681 C C . GLU A 1 91 ? 0.611 -2.011 -1.016 1.00 95.38 91 GLU A C 1
ATOM 683 O O . GLU A 1 91 ? 0.462 -0.844 -1.393 1.00 95.38 91 GLU A O 1
ATOM 688 N N . ALA A 1 92 ? 1.814 -2.574 -0.899 1.00 94.81 92 ALA A N 1
ATOM 689 C CA . ALA A 1 92 ? 3.056 -1.969 -1.353 1.00 94.81 92 ALA A CA 1
ATOM 690 C C . ALA A 1 92 ? 3.173 -2.181 -2.865 1.00 94.81 92 ALA A C 1
ATOM 692 O O . ALA A 1 92 ? 3.860 -3.078 -3.357 1.00 94.81 92 ALA A O 1
ATOM 693 N N . ASP A 1 93 ? 2.486 -1.327 -3.619 1.00 93.88 93 ASP A N 1
ATOM 694 C CA . ASP A 1 93 ? 2.373 -1.454 -5.060 1.00 93.88 93 ASP A CA 1
ATOM 695 C C . ASP A 1 93 ? 3.698 -1.185 -5.781 1.00 93.88 93 ASP A C 1
ATOM 697 O O . ASP A 1 93 ? 4.029 -0.053 -6.136 1.00 93.88 93 ASP A O 1
ATOM 701 N N . GLY A 1 94 ? 4.465 -2.254 -5.989 1.00 89.62 94 GLY A N 1
ATOM 702 C CA . GLY A 1 94 ? 5.750 -2.244 -6.676 1.00 89.62 94 GLY A CA 1
ATOM 703 C C . GLY A 1 94 ? 5.657 -1.892 -8.162 1.00 89.62 94 GLY A C 1
ATOM 704 O O . GLY A 1 94 ? 4.580 -1.831 -8.756 1.00 89.62 94 GLY A O 1
ATOM 705 N N . PHE A 1 95 ? 6.814 -1.711 -8.806 1.00 87.25 95 PHE A N 1
ATOM 706 C CA . PHE A 1 95 ? 6.905 -1.332 -10.227 1.00 87.25 95 PHE A CA 1
ATOM 707 C C . PHE A 1 95 ? 6.089 -2.259 -11.150 1.00 87.25 95 PHE A C 1
ATOM 709 O O . PHE A 1 95 ? 5.449 -1.805 -12.096 1.00 87.25 95 PHE A O 1
ATOM 716 N N . THR A 1 96 ? 6.066 -3.559 -10.847 1.00 87.38 96 THR A N 1
ATOM 717 C CA . THR A 1 96 ? 5.384 -4.597 -11.638 1.00 87.38 96 THR A CA 1
ATOM 718 C C . THR A 1 96 ? 3.855 -4.552 -11.544 1.00 87.38 96 THR A C 1
ATOM 720 O O . THR A 1 96 ? 3.177 -5.221 -12.326 1.00 87.38 96 THR A O 1
ATOM 723 N N . HIS A 1 97 ? 3.280 -3.769 -10.624 1.00 90.31 97 HIS A N 1
ATOM 724 C CA . HIS A 1 97 ? 1.829 -3.593 -10.517 1.00 90.31 97 HIS A CA 1
ATOM 725 C C . HIS A 1 97 ? 1.272 -2.577 -11.518 1.00 90.31 97 HIS A C 1
ATOM 727 O O . HIS A 1 97 ? 0.057 -2.548 -11.739 1.00 90.31 97 HIS A O 1
ATOM 733 N N . PHE A 1 98 ? 2.137 -1.820 -12.194 1.00 91.44 98 PHE A N 1
ATOM 734 C CA . PHE A 1 98 ? 1.773 -0.795 -13.169 1.00 91.44 98 PHE A CA 1
ATOM 735 C C . PHE A 1 98 ? 2.161 -1.201 -14.592 1.00 91.44 98 PHE A C 1
ATOM 737 O O . PHE A 1 98 ? 3.113 -1.950 -14.809 1.00 91.44 98 PHE A O 1
ATOM 744 N N . TYR A 1 99 ? 1.430 -0.700 -15.590 1.00 88.62 99 TYR A N 1
ATOM 745 C CA . TYR A 1 99 ? 1.889 -0.800 -16.976 1.00 88.62 99 TYR A CA 1
ATOM 746 C C . TYR A 1 99 ? 3.159 0.037 -17.160 1.00 88.62 99 TYR A C 1
ATOM 748 O O . TYR A 1 99 ? 3.234 1.167 -16.669 1.00 88.62 99 TYR A O 1
ATOM 756 N N . ALA A 1 100 ? 4.133 -0.509 -17.891 1.00 83.69 100 ALA A N 1
ATOM 757 C CA . ALA A 1 100 ? 5.437 0.113 -18.097 1.00 83.69 100 ALA A CA 1
ATOM 758 C C . ALA A 1 100 ? 5.314 1.567 -18.583 1.00 83.69 100 ALA A C 1
ATOM 760 O O . ALA A 1 100 ? 4.588 1.857 -19.533 1.00 83.69 100 ALA A O 1
ATOM 761 N N . GLY A 1 101 ? 6.029 2.478 -17.917 1.00 79.88 101 GLY A N 1
ATOM 762 C CA . GLY A 1 101 ? 6.022 3.907 -18.244 1.00 79.88 101 GLY A CA 1
ATOM 763 C C . GLY A 1 101 ? 4.743 4.655 -17.851 1.00 79.88 101 GLY A C 1
ATOM 764 O O . GLY A 1 101 ? 4.565 5.796 -18.267 1.00 79.88 101 GLY A O 1
ATOM 765 N N . THR A 1 102 ? 3.850 4.049 -17.062 1.00 85.62 102 THR A N 1
ATOM 766 C CA . THR A 1 102 ? 2.591 4.676 -16.634 1.00 85.62 102 THR A CA 1
ATOM 767 C C . THR A 1 102 ? 2.374 4.556 -15.125 1.00 85.62 102 THR A C 1
ATOM 769 O O . THR A 1 102 ? 2.898 3.650 -14.485 1.00 85.62 102 THR A O 1
ATOM 772 N N . GLY A 1 103 ? 1.525 5.424 -14.567 1.00 86.12 103 GLY A N 1
ATOM 773 C CA . GLY A 1 103 ? 0.967 5.269 -13.215 1.00 86.12 103 GLY A CA 1
ATOM 774 C C . GLY A 1 103 ? -0.308 4.418 -13.169 1.00 86.12 103 GLY A C 1
ATOM 775 O O . GLY A 1 103 ? -1.009 4.405 -12.162 1.00 86.12 103 GLY A O 1
ATOM 776 N N . ASN A 1 104 ? -0.655 3.728 -14.262 1.00 90.44 104 ASN A N 1
ATOM 777 C CA . ASN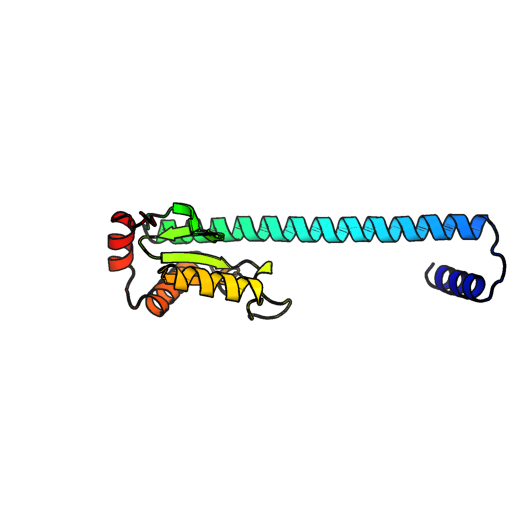 A 1 104 ? -1.884 2.948 -14.353 1.00 90.44 104 ASN A CA 1
ATOM 778 C C . ASN A 1 104 ? -1.648 1.506 -13.913 1.00 90.44 104 ASN A C 1
ATOM 780 O O . ASN A 1 104 ? -0.809 0.808 -14.482 1.00 90.44 104 ASN A O 1
ATOM 784 N N . PHE A 1 105 ? -2.455 1.030 -12.965 1.00 93.75 105 PHE A N 1
ATOM 785 C CA . PHE A 1 105 ? -2.442 -0.373 -12.564 1.00 93.75 105 PHE A CA 1
ATOM 786 C C . PHE A 1 105 ? -2.699 -1.321 -13.735 1.00 93.75 105 PHE A C 1
ATOM 788 O O . PHE A 1 105 ? -3.600 -1.095 -14.555 1.00 93.75 105 PHE A O 1
ATOM 795 N N . THR A 1 106 ? -1.974 -2.437 -13.729 1.00 94.75 106 THR A N 1
ATOM 796 C CA . THR A 1 106 ? -2.273 -3.602 -14.564 1.00 94.75 106 THR A CA 1
ATOM 797 C C . THR A 1 106 ? -3.656 -4.169 -14.238 1.00 94.75 106 THR A C 1
ATOM 799 O O . THR A 1 106 ? -4.181 -4.003 -13.133 1.00 94.75 106 THR A O 1
ATOM 802 N N . ALA A 1 107 ? -4.250 -4.902 -15.184 1.00 95.31 107 ALA A N 1
ATOM 803 C CA . ALA A 1 107 ? -5.505 -5.618 -14.940 1.00 95.31 107 ALA A CA 1
ATOM 804 C C . ALA A 1 107 ? -5.410 -6.574 -13.732 1.00 95.31 107 ALA A C 1
ATOM 806 O O . ALA A 1 107 ? -6.357 -6.668 -12.953 1.00 95.31 107 ALA A O 1
ATOM 807 N N . LYS A 1 108 ? -4.251 -7.222 -13.539 1.00 92.94 108 LYS A N 1
ATOM 808 C CA . LYS A 1 108 ? -3.986 -8.122 -12.407 1.00 92.94 108 LYS A CA 1
ATOM 809 C C . LYS A 1 108 ? -4.037 -7.385 -11.064 1.00 92.94 108 LYS A C 1
ATOM 811 O O . LYS A 1 108 ? -4.740 -7.839 -10.165 1.00 92.94 108 LYS A O 1
ATOM 816 N N . ALA A 1 109 ? -3.351 -6.247 -10.942 1.00 92.69 109 ALA A N 1
ATOM 817 C CA . ALA A 1 109 ? -3.358 -5.445 -9.715 1.00 92.69 109 ALA A CA 1
ATOM 818 C C . ALA A 1 109 ? -4.762 -4.890 -9.407 1.00 92.69 109 ALA A C 1
ATOM 820 O O . ALA A 1 109 ? -5.267 -5.038 -8.295 1.00 92.69 109 ALA A O 1
ATOM 821 N N . LYS A 1 110 ? -5.468 -4.368 -10.425 1.00 95.12 110 LYS A N 1
ATOM 822 C CA . LYS A 1 110 ? -6.865 -3.916 -10.275 1.00 95.12 110 LYS A CA 1
ATOM 823 C C . LYS A 1 110 ? -7.788 -5.034 -9.790 1.00 95.12 110 LYS A C 1
ATOM 825 O O . LYS A 1 110 ? -8.640 -4.797 -8.934 1.00 95.12 110 LYS A O 1
ATOM 830 N N . LEU A 1 111 ? -7.634 -6.240 -10.341 1.00 94.62 111 LEU A N 1
ATOM 831 C CA . LEU A 1 111 ? -8.433 -7.397 -9.947 1.00 94.62 111 LEU A CA 1
ATOM 832 C C . LEU A 1 111 ? -8.164 -7.793 -8.491 1.00 94.62 111 LEU A C 1
ATOM 834 O O . LEU A 1 111 ? -9.130 -7.980 -7.754 1.00 94.62 111 LEU A O 1
ATOM 838 N N . LYS A 1 112 ? -6.892 -7.839 -8.063 1.00 93.38 112 LYS A N 1
ATOM 839 C CA . LYS A 1 112 ? -6.517 -8.076 -6.657 1.00 93.38 112 LYS A CA 1
ATOM 840 C C . LYS A 1 112 ? -7.250 -7.098 -5.737 1.00 93.38 112 LYS A C 1
ATOM 842 O O . LYS A 1 112 ? -7.991 -7.530 -4.861 1.00 93.38 112 LYS A O 1
ATOM 847 N N . HIS A 1 113 ? -7.142 -5.793 -5.996 1.00 94.12 113 HIS A N 1
ATOM 848 C CA . HIS A 1 113 ? -7.774 -4.768 -5.154 1.00 94.12 113 HIS A CA 1
ATOM 849 C C . HIS A 1 113 ? -9.297 -4.922 -5.104 1.00 94.12 113 HIS A C 1
ATOM 851 O O . HIS A 1 113 ? -9.906 -4.786 -4.044 1.00 94.12 113 HIS A O 1
ATOM 857 N N . ARG A 1 114 ? -9.936 -5.237 -6.238 1.00 94.38 114 ARG A N 1
ATOM 858 C CA . ARG A 1 114 ? -11.385 -5.468 -6.284 1.00 94.38 114 ARG A CA 1
ATOM 859 C C . ARG A 1 114 ? -11.799 -6.676 -5.442 1.00 94.38 114 ARG A C 1
ATOM 861 O O . ARG A 1 114 ? -12.816 -6.600 -4.757 1.00 94.38 114 ARG A O 1
ATOM 868 N N . ILE A 1 115 ? -11.030 -7.764 -5.493 1.00 94.19 115 ILE A N 1
ATOM 869 C CA . ILE A 1 115 ? -11.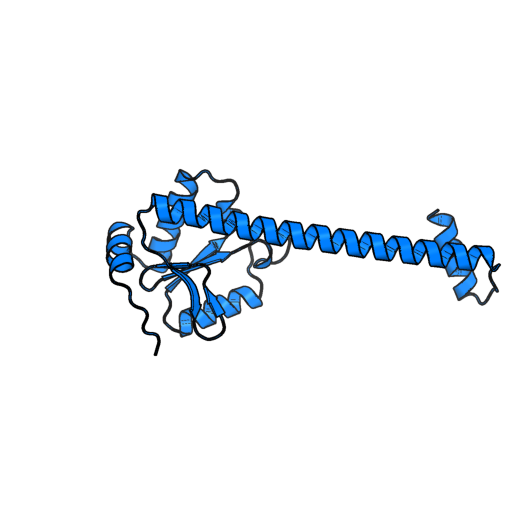312 -8.979 -4.721 1.00 94.19 115 ILE A CA 1
ATOM 870 C C . ILE A 1 115 ? -11.136 -8.712 -3.226 1.00 94.19 115 ILE A C 1
ATOM 872 O O . ILE A 1 115 ? -12.050 -9.006 -2.462 1.00 94.19 115 ILE A O 1
ATOM 876 N N . LEU A 1 116 ? -10.039 -8.077 -2.812 1.00 93.56 116 LEU A N 1
ATOM 877 C CA . LEU A 1 116 ? -9.815 -7.723 -1.405 1.00 93.56 116 LEU A CA 1
ATOM 878 C C . LEU A 1 116 ? -10.958 -6.872 -0.839 1.00 93.56 116 LEU A C 1
ATOM 880 O O . LEU A 1 116 ? -11.512 -7.196 0.209 1.00 93.56 116 LEU A O 1
ATOM 884 N N . ARG A 1 117 ? -11.397 -5.854 -1.588 1.00 93.38 117 ARG A N 1
ATOM 885 C CA . ARG A 1 117 ? -12.566 -5.039 -1.218 1.00 93.38 117 ARG A CA 1
ATOM 886 C C . ARG A 1 117 ? -13.842 -5.869 -1.097 1.00 93.38 117 ARG A C 1
ATOM 888 O O . ARG A 1 117 ? -14.613 -5.668 -0.166 1.00 93.38 117 ARG A O 1
ATOM 895 N N . SER A 1 118 ? -14.065 -6.820 -2.006 1.00 92.94 118 SER A N 1
ATOM 896 C CA . SER A 1 118 ? -15.230 -7.715 -1.928 1.00 92.94 118 SER A CA 1
ATOM 897 C C . SER A 1 118 ? -15.192 -8.670 -0.730 1.00 92.94 118 SER A C 1
ATOM 899 O O . SER A 1 118 ? -16.246 -9.081 -0.258 1.00 92.94 118 SER A O 1
ATOM 901 N N . LEU A 1 119 ? -13.998 -8.969 -0.208 1.00 92.00 119 LEU A N 1
ATOM 902 C CA . LEU A 1 119 ? -13.788 -9.742 1.018 1.00 92.00 119 LEU A CA 1
ATOM 903 C C . LEU A 1 119 ? -13.935 -8.892 2.296 1.00 92.00 119 LEU A C 1
ATOM 905 O O . LEU A 1 119 ? -13.676 -9.386 3.387 1.00 92.00 119 LEU A O 1
ATOM 909 N N . GLY A 1 120 ? -14.338 -7.622 2.177 1.00 92.31 120 GLY A N 1
ATOM 910 C CA . GLY A 1 120 ? -14.582 -6.732 3.315 1.00 92.31 120 GLY A CA 1
ATOM 911 C C . GLY A 1 120 ? -13.364 -5.935 3.781 1.00 92.31 120 GLY A C 1
ATOM 912 O O . GLY A 1 120 ? -13.451 -5.238 4.789 1.00 92.31 120 GLY A O 1
ATOM 913 N N . TRP A 1 121 ? -12.245 -5.996 3.057 1.00 93.44 121 TRP A N 1
ATOM 914 C CA . TRP A 1 121 ? -11.056 -5.217 3.390 1.00 93.44 121 TRP A CA 1
ATOM 915 C C . TRP A 1 121 ? -11.157 -3.788 2.868 1.00 93.44 121 TRP A C 1
ATOM 917 O O . TRP A 1 121 ? -11.508 -3.555 1.707 1.00 93.44 121 TRP A O 1
ATOM 927 N N . THR A 1 122 ? -10.728 -2.825 3.679 1.00 93.62 122 THR A N 1
ATOM 928 C CA . THR A 1 122 ? -10.455 -1.475 3.177 1.00 93.62 122 THR A CA 1
ATOM 929 C C . THR A 1 122 ? -9.045 -1.448 2.598 1.00 93.62 122 THR A C 1
ATOM 931 O O . THR A 1 122 ? -8.059 -1.418 3.332 1.00 93.62 122 THR A O 1
ATOM 934 N N . THR A 1 123 ? -8.939 -1.508 1.270 1.00 94.56 123 THR A N 1
ATOM 935 C CA . THR A 1 123 ? -7.640 -1.536 0.581 1.00 94.56 123 THR A CA 1
ATOM 936 C C . THR A 1 123 ? -7.055 -0.137 0.423 1.00 94.56 123 THR A C 1
ATOM 938 O O . THR A 1 123 ? -7.637 0.691 -0.284 1.00 94.56 123 THR A O 1
ATOM 941 N N . VAL A 1 124 ? -5.872 0.079 0.997 1.00 95.62 124 VAL A N 1
ATOM 942 C CA . VAL A 1 124 ? -5.049 1.282 0.833 1.00 95.62 124 VAL A CA 1
ATOM 943 C C . VAL A 1 124 ? -3.850 0.936 -0.044 1.00 95.62 124 VAL A C 1
ATOM 945 O O . VAL A 1 124 ? -3.001 0.125 0.319 1.00 95.62 124 VAL A O 1
ATOM 948 N N . SER A 1 125 ? -3.790 1.567 -1.211 1.00 94.81 125 SER A N 1
ATOM 949 C CA . SER A 1 125 ? -2.693 1.406 -2.162 1.00 94.81 125 SER A CA 1
ATOM 950 C C . SER A 1 125 ? -1.554 2.371 -1.842 1.00 94.81 125 SER A C 1
ATOM 952 O O . SER A 1 125 ? -1.798 3.561 -1.626 1.00 94.81 125 SER A O 1
ATOM 954 N N . LEU A 1 126 ? -0.318 1.868 -1.853 1.00 95.44 126 LEU A N 1
ATOM 955 C CA . LEU A 1 126 ? 0.909 2.643 -1.674 1.00 95.44 126 LEU A CA 1
ATOM 956 C C . LEU A 1 126 ? 1.788 2.485 -2.926 1.00 95.44 126 LEU A C 1
ATOM 958 O O . LEU A 1 126 ? 2.655 1.614 -2.962 1.00 95.44 126 LEU A O 1
ATOM 962 N N . PRO A 1 127 ? 1.578 3.303 -3.974 1.00 93.94 127 PRO A N 1
ATOM 963 C CA . PRO A 1 127 ? 2.327 3.211 -5.223 1.00 93.94 127 PRO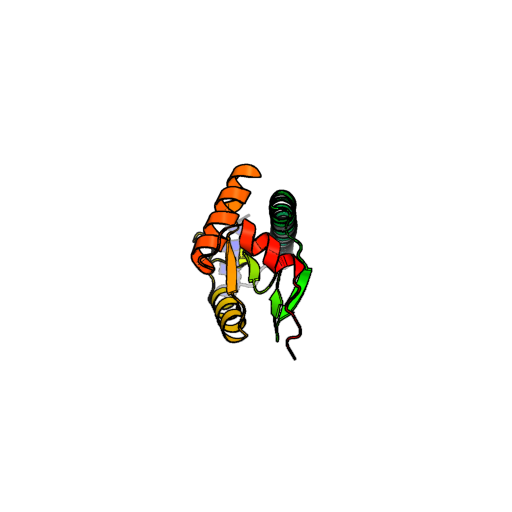 A CA 1
ATOM 964 C C . PRO A 1 127 ? 3.819 3.496 -5.048 1.00 93.94 127 PRO A C 1
ATOM 966 O O . PRO A 1 127 ? 4.210 4.550 -4.542 1.00 93.94 127 PRO A O 1
ATOM 969 N N . TYR A 1 128 ? 4.667 2.616 -5.581 1.00 91.62 128 TYR A N 1
ATOM 970 C CA . TYR A 1 128 ? 6.122 2.770 -5.577 1.00 91.62 128 TYR A CA 1
ATOM 971 C C . TYR A 1 128 ? 6.571 4.134 -6.109 1.00 91.62 128 TYR A C 1
ATOM 973 O O . TYR A 1 128 ? 7.379 4.809 -5.476 1.00 91.62 128 TYR A O 1
ATOM 981 N N . PHE A 1 129 ? 6.023 4.582 -7.242 1.00 89.62 129 PHE A N 1
ATOM 982 C CA . PHE A 1 129 ? 6.423 5.849 -7.865 1.00 89.62 129 PHE A CA 1
ATOM 983 C C . PHE A 1 129 ? 6.067 7.081 -7.032 1.00 89.62 129 PHE A C 1
ATOM 985 O O . PHE A 1 129 ? 6.777 8.079 -7.105 1.00 89.62 129 PHE A O 1
ATOM 992 N N . GLU A 1 130 ? 5.022 6.994 -6.208 1.00 91.31 130 GLU A N 1
ATOM 993 C CA . GLU A 1 130 ? 4.648 8.062 -5.282 1.00 91.31 130 GLU A CA 1
ATOM 994 C C . GLU A 1 130 ? 5.542 8.073 -4.041 1.00 91.31 130 GLU A C 1
ATOM 996 O O . GLU A 1 130 ? 5.681 9.104 -3.393 1.00 91.31 130 GLU A O 1
ATOM 1001 N N . MET A 1 131 ? 6.174 6.951 -3.700 1.00 91.88 131 MET A N 1
ATOM 1002 C CA . MET A 1 131 ? 6.949 6.784 -2.468 1.00 91.88 131 MET A CA 1
ATOM 1003 C C . MET A 1 131 ? 8.461 6.868 -2.662 1.00 91.88 131 MET A C 1
ATOM 1005 O O . MET A 1 131 ? 9.170 7.336 -1.766 1.00 91.88 131 MET A O 1
ATOM 1009 N N . LYS A 1 132 ? 8.976 6.397 -3.801 1.00 86.31 132 LYS A N 1
ATOM 1010 C CA . LYS A 1 132 ? 10.396 6.072 -3.990 1.00 86.31 132 LYS A CA 1
ATOM 1011 C C . LYS A 1 132 ? 11.343 7.243 -3.714 1.00 86.31 132 LYS A C 1
ATOM 1013 O O . LYS A 1 132 ? 12.330 7.050 -3.010 1.00 86.31 132 LYS A O 1
ATOM 1018 N N . ASP A 1 133 ? 10.996 8.454 -4.147 1.00 88.56 133 ASP A N 1
ATOM 1019 C CA . ASP A 1 133 ? 11.873 9.633 -4.049 1.00 88.56 133 ASP A CA 1
ATOM 1020 C C . ASP A 1 133 ? 11.629 10.471 -2.779 1.00 88.56 133 ASP A C 1
ATOM 1022 O O . ASP A 1 133 ? 12.244 11.518 -2.588 1.00 88.56 133 ASP A O 1
ATOM 1026 N N . ARG A 1 134 ? 10.722 10.028 -1.899 1.00 92.88 134 ARG A N 1
ATOM 1027 C CA . ARG A 1 134 ? 10.343 10.751 -0.679 1.00 92.88 134 ARG A CA 1
ATOM 1028 C C . ARG A 1 134 ? 11.179 10.322 0.526 1.00 92.88 134 ARG A C 1
ATOM 1030 O O . ARG A 1 134 ? 11.513 9.149 0.677 1.00 92.88 134 ARG A O 1
ATOM 1037 N N . GLY A 1 135 ? 11.458 11.261 1.428 1.00 94.94 135 GLY A N 1
ATOM 1038 C CA . GLY A 1 135 ? 11.997 10.949 2.758 1.00 94.94 135 GLY A CA 1
ATOM 1039 C C . GLY A 1 135 ? 10.942 10.322 3.680 1.00 94.94 135 GLY A C 1
ATOM 1040 O O . GLY A 1 135 ? 9.750 10.370 3.379 1.00 94.94 135 GLY A O 1
ATOM 1041 N N . LEU A 1 136 ? 11.357 9.771 4.829 1.00 94.81 136 LEU A N 1
ATOM 1042 C CA . LEU A 1 136 ? 10.448 9.106 5.780 1.00 94.81 136 LEU A CA 1
ATOM 1043 C C . LEU A 1 136 ? 9.250 9.988 6.163 1.00 94.81 136 LEU A C 1
ATOM 1045 O O . LEU A 1 136 ? 8.118 9.534 6.062 1.00 94.81 136 LEU A O 1
ATOM 1049 N N . GLN A 1 137 ? 9.484 11.254 6.519 1.00 95.62 137 GLN A N 1
ATOM 1050 C CA . GLN A 1 137 ? 8.415 12.191 6.879 1.00 95.62 137 GLN A CA 1
ATOM 1051 C C . GLN A 1 137 ? 7.378 12.353 5.755 1.00 95.62 137 GLN A C 1
ATOM 1053 O O . GLN A 1 137 ? 6.184 12.202 5.985 1.00 95.62 137 GLN A O 1
ATOM 1058 N N . GLN A 1 138 ? 7.832 12.601 4.527 1.00 96.69 138 GLN A N 1
ATOM 1059 C CA . GLN A 1 138 ? 6.954 12.799 3.369 1.00 96.69 138 GLN A CA 1
ATOM 1060 C C . GLN A 1 138 ? 6.189 11.521 2.997 1.00 96.69 138 GLN A C 1
ATOM 1062 O O . GLN A 1 138 ? 5.045 11.591 2.549 1.00 96.69 138 GLN A O 1
ATOM 1067 N N . ARG A 1 139 ? 6.808 10.344 3.170 1.00 96.25 139 ARG A N 1
ATOM 1068 C CA . ARG A 1 139 ? 6.123 9.054 3.000 1.00 96.25 139 ARG A CA 1
ATOM 1069 C C . ARG A 1 139 ? 5.056 8.857 4.072 1.00 96.25 139 ARG A C 1
ATOM 1071 O O . ARG A 1 139 ? 3.957 8.432 3.742 1.00 96.25 139 ARG A O 1
ATOM 1078 N N . THR A 1 140 ? 5.350 9.217 5.321 1.00 96.25 140 THR A N 1
ATOM 1079 C CA . THR A 1 140 ? 4.383 9.193 6.424 1.00 96.25 140 THR A CA 1
ATOM 1080 C C . THR A 1 140 ? 3.196 10.114 6.159 1.00 96.25 140 THR A C 1
ATOM 1082 O O . THR A 1 140 ? 2.058 9.683 6.303 1.00 96.25 140 THR A O 1
ATOM 1085 N N . GLU A 1 141 ? 3.431 11.349 5.715 1.00 95.62 141 GLU A N 1
ATOM 1086 C CA . GLU A 1 141 ? 2.362 12.293 5.358 1.00 95.62 141 GLU A CA 1
ATOM 1087 C C . GLU A 1 141 ? 1.467 11.739 4.244 1.00 95.62 141 GLU A C 1
ATOM 1089 O O . GLU A 1 141 ? 0.244 11.726 4.368 1.00 95.62 141 GLU A O 1
ATOM 1094 N N . TYR A 1 142 ? 2.065 11.214 3.173 1.00 95.94 142 TYR A N 1
ATOM 1095 C CA . TYR A 1 142 ? 1.305 10.577 2.100 1.00 95.94 142 TYR A CA 1
ATOM 1096 C C . TYR A 1 142 ? 0.511 9.366 2.597 1.00 95.94 142 TYR A C 1
ATOM 1098 O O . TYR A 1 142 ? -0.652 9.215 2.239 1.00 95.94 142 TYR A O 1
ATOM 1106 N N . PHE A 1 143 ? 1.120 8.510 3.418 1.00 95.62 143 PHE A N 1
ATOM 1107 C CA . PHE A 1 143 ? 0.472 7.328 3.979 1.00 95.62 143 PHE A CA 1
ATOM 1108 C C . PHE A 1 143 ? -0.753 7.700 4.822 1.00 95.62 143 PHE A C 1
ATOM 1110 O O . PHE A 1 143 ? -1.818 7.110 4.649 1.00 95.62 143 PHE A O 1
ATOM 1117 N N . VAL A 1 144 ? -0.633 8.720 5.677 1.00 94.88 144 VAL A N 1
ATOM 1118 C CA . VAL A 1 144 ? -1.758 9.240 6.466 1.00 94.88 144 VAL A CA 1
ATOM 1119 C C . VAL A 1 144 ? -2.858 9.772 5.550 1.00 94.88 144 VAL A C 1
ATOM 1121 O O . VAL A 1 144 ? -4.009 9.375 5.708 1.00 94.88 144 VAL A O 1
ATOM 1124 N N . ASN A 1 145 ? -2.511 10.574 4.541 1.00 95.38 145 ASN A N 1
ATOM 1125 C CA . ASN A 1 145 ? -3.483 11.091 3.574 1.00 95.38 145 ASN A CA 1
ATOM 1126 C C . ASN A 1 145 ? -4.180 9.968 2.787 1.00 95.38 145 ASN A C 1
ATOM 1128 O O . ASN A 1 145 ? -5.375 10.052 2.507 1.00 95.38 145 ASN A O 1
ATOM 1132 N N . ALA A 1 146 ? -3.451 8.909 2.422 1.00 95.12 146 ALA A N 1
ATOM 1133 C CA . ALA A 1 146 ? -4.004 7.754 1.723 1.00 95.12 146 ALA A CA 1
ATOM 1134 C C . ALA A 1 146 ? -5.008 6.998 2.604 1.00 95.12 146 ALA A C 1
ATOM 1136 O O . ALA A 1 146 ? -6.093 6.649 2.138 1.00 95.12 146 ALA A O 1
ATOM 1137 N N . ILE A 1 147 ? -4.688 6.803 3.886 1.00 93.50 147 ILE A N 1
ATOM 1138 C CA . ILE A 1 147 ? -5.624 6.201 4.837 1.00 93.50 147 ILE A CA 1
ATOM 1139 C C . ILE A 1 147 ? -6.848 7.093 5.042 1.00 93.50 147 ILE A C 1
ATOM 11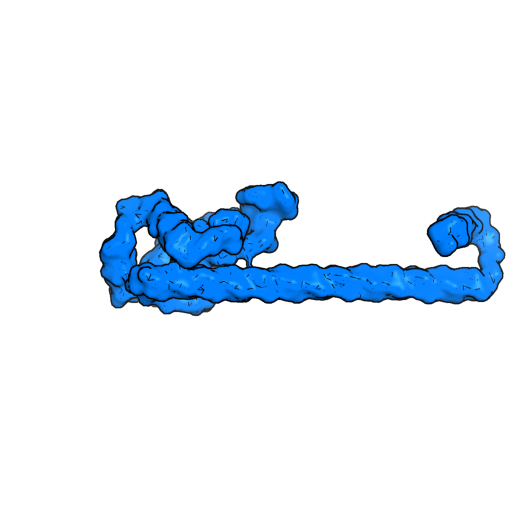41 O O . ILE A 1 147 ? -7.967 6.599 4.947 1.00 93.50 147 ILE A O 1
ATOM 1145 N N . GLU A 1 148 ? -6.666 8.390 5.288 1.00 93.38 148 GLU A N 1
ATOM 1146 C CA . GLU A 1 148 ? -7.780 9.323 5.486 1.00 93.38 148 GLU A CA 1
ATOM 1147 C C . GLU A 1 148 ? -8.712 9.350 4.276 1.00 93.38 148 GLU A C 1
ATOM 1149 O O . GLU A 1 148 ? -9.932 9.337 4.434 1.00 93.38 148 GLU A O 1
ATOM 1154 N N . LYS A 1 149 ? -8.151 9.301 3.067 1.00 94.00 149 LYS A N 1
ATOM 1155 C CA . LYS A 1 149 ? -8.917 9.234 1.824 1.00 94.00 149 LYS A CA 1
ATOM 1156 C C . LYS A 1 149 ? -9.754 7.958 1.710 1.00 94.00 149 LYS A C 1
ATOM 1158 O O . LYS A 1 149 ? -10.921 8.046 1.337 1.00 94.00 149 LYS A O 1
ATOM 1163 N N . GLU A 1 150 ? -9.177 6.786 1.973 1.00 92.25 150 GLU A N 1
ATOM 1164 C CA . GLU A 1 150 ? -9.885 5.508 1.783 1.00 92.25 150 GLU A CA 1
ATOM 1165 C C . GLU A 1 150 ? -10.786 5.144 2.977 1.00 92.25 150 GLU A C 1
ATOM 1167 O O . GLU A 1 150 ? -11.789 4.455 2.805 1.00 92.25 150 GLU A O 1
ATOM 1172 N N . CYS A 1 151 ? -10.451 5.605 4.186 1.00 87.06 151 CYS A N 1
ATOM 1173 C CA . CYS A 1 151 ? -11.115 5.202 5.431 1.00 87.06 151 CYS A CA 1
ATOM 1174 C C . CYS A 1 151 ? -11.966 6.310 6.063 1.00 87.06 151 CYS A C 1
ATOM 1176 O O . CYS A 1 151 ? -12.747 6.024 6.968 1.00 87.06 151 CYS A O 1
ATOM 1178 N N . GLY A 1 152 ? -11.780 7.574 5.668 1.00 89.06 152 GLY A N 1
ATOM 1179 C CA . GLY A 1 152 ? -12.389 8.729 6.340 1.00 89.06 152 GLY A CA 1
ATOM 1180 C C . GLY A 1 152 ? -11.931 8.907 7.794 1.00 89.06 152 GLY A C 1
ATOM 1181 O O . GLY A 1 152 ? -12.594 9.591 8.571 1.00 89.06 152 GLY A O 1
ATOM 1182 N N . ALA A 1 153 ? -10.832 8.256 8.185 1.00 84.69 153 ALA A N 1
ATOM 1183 C CA . ALA A 1 153 ? -10.368 8.152 9.561 1.00 84.69 153 ALA A CA 1
ATOM 1184 C C . ALA A 1 153 ? -8.934 8.666 9.698 1.00 84.69 153 ALA A C 1
ATOM 1186 O O . ALA A 1 153 ? -8.043 8.233 8.972 1.00 84.69 153 ALA A O 1
ATOM 1187 N N . GLY A 1 154 ? -8.715 9.541 10.680 1.00 88.56 154 GLY A N 1
ATOM 1188 C CA . GLY A 1 154 ? -7.386 10.046 11.014 1.00 88.56 154 GLY A CA 1
ATOM 1189 C C . GLY A 1 154 ? -6.528 9.033 11.778 1.00 88.56 154 GLY A C 1
ATOM 1190 O O . GLY A 1 154 ? -7.027 8.082 12.392 1.00 88.56 154 GLY A O 1
ATOM 1191 N N . LEU A 1 155 ? -5.218 9.287 11.808 1.00 89.06 155 LEU A N 1
ATOM 1192 C CA . LEU A 1 155 ? -4.204 8.373 12.349 1.00 89.06 155 LEU A CA 1
ATOM 1193 C C . LEU A 1 155 ? -4.477 7.899 13.790 1.00 89.06 155 LEU A C 1
ATOM 1195 O O . LEU A 1 155 ? -4.229 6.740 14.113 1.00 89.06 155 LEU A O 1
ATOM 1199 N N . SER A 1 156 ? -5.015 8.757 14.662 1.00 90.38 156 SER A N 1
ATOM 1200 C CA . SER A 1 156 ? -5.319 8.399 16.058 1.00 90.38 156 SER A CA 1
ATOM 1201 C C . SER A 1 156 ? -6.345 7.270 16.178 1.00 90.38 156 SER A C 1
ATOM 1203 O O . SER A 1 156 ? -6.198 6.392 17.029 1.00 90.38 156 SER A O 1
ATOM 1205 N N . LEU A 1 157 ? -7.372 7.268 15.321 1.00 88.06 157 LEU A N 1
ATOM 1206 C CA . LEU A 1 157 ? -8.363 6.194 15.296 1.00 88.06 157 LEU A CA 1
ATOM 1207 C C . LEU A 1 157 ? -7.737 4.913 14.744 1.00 88.06 157 LEU A C 1
ATOM 1209 O O . LEU A 1 157 ? -7.908 3.851 15.333 1.00 88.06 157 LEU A O 1
ATOM 1213 N N . ILE A 1 158 ? -6.946 5.020 13.677 1.00 90.06 158 ILE A N 1
ATOM 1214 C CA . ILE A 1 158 ? -6.261 3.876 13.065 1.00 90.06 158 ILE A CA 1
ATOM 1215 C C . ILE A 1 158 ? -5.292 3.212 14.044 1.00 90.06 158 ILE A C 1
ATOM 1217 O O . ILE A 1 158 ? -5.314 1.995 14.179 1.00 90.06 158 ILE A O 1
ATOM 1221 N N . ARG A 1 159 ? -4.533 3.993 14.821 1.00 91.94 159 ARG A N 1
ATOM 1222 C CA . ARG A 1 159 ? -3.693 3.496 15.928 1.00 91.94 159 ARG A CA 1
ATOM 1223 C C . ARG A 1 159 ? -4.479 2.756 17.003 1.00 91.94 159 ARG A C 1
ATOM 1225 O O . ARG A 1 159 ? -3.942 1.886 17.681 1.00 91.94 159 ARG A O 1
ATOM 1232 N N . LYS A 1 160 ? -5.725 3.152 17.254 1.00 90.56 160 LYS A N 1
ATOM 1233 C CA . LYS A 1 160 ? -6.586 2.441 18.201 1.00 90.56 160 LYS A CA 1
ATOM 1234 C C . LYS A 1 160 ? -7.078 1.134 17.584 1.00 90.56 160 LYS A C 1
ATOM 1236 O O . LYS A 1 160 ? -7.031 0.107 18.247 1.00 90.56 160 LYS A O 1
ATOM 1241 N N . LEU A 1 161 ? -7.526 1.177 16.330 1.00 86.69 161 LEU A N 1
ATOM 1242 C CA . LEU A 1 161 ? -8.058 0.021 15.607 1.00 86.69 161 LEU A CA 1
ATOM 1243 C C . LEU A 1 161 ? -6.992 -1.039 15.311 1.00 86.69 161 LEU A C 1
ATOM 1245 O O . LEU A 1 161 ? -7.299 -2.225 15.383 1.00 86.69 161 LEU A O 1
ATOM 1249 N N . SER A 1 162 ? -5.750 -0.636 15.034 1.00 88.25 162 SER A N 1
ATOM 1250 C CA . SER A 1 162 ? -4.635 -1.554 14.781 1.00 88.25 162 SER A CA 1
ATOM 1251 C C . SER A 1 162 ? -4.398 -2.517 15.946 1.00 88.25 162 SER A C 1
ATOM 1253 O O . SER A 1 162 ? -4.180 -3.703 15.728 1.00 88.25 162 SER A O 1
ATOM 1255 N N . ARG A 1 163 ? -4.563 -2.032 17.182 1.00 87.31 163 ARG A N 1
ATOM 1256 C CA . ARG A 1 163 ? -4.402 -2.806 18.425 1.00 87.31 163 ARG A CA 1
ATOM 1257 C C . ARG A 1 163 ? -5.571 -3.740 18.737 1.00 87.31 163 ARG A C 1
ATOM 1259 O O . ARG A 1 163 ? -5.450 -4.625 19.577 1.00 87.31 163 ARG A O 1
ATOM 1266 N N . LEU A 1 164 ? -6.728 -3.528 18.107 1.00 78.44 164 LEU A N 1
ATOM 1267 C CA . LEU A 1 164 ? -7.953 -4.284 18.394 1.00 78.44 164 LEU A CA 1
ATOM 1268 C C . LEU A 1 164 ? -8.059 -5.599 17.605 1.00 78.44 164 LEU A C 1
ATOM 1270 O O . LEU A 1 164 ? -9.045 -6.301 17.794 1.00 78.44 164 LEU A O 1
ATOM 1274 N N . ARG A 1 165 ? -7.071 -5.918 16.750 1.00 63.00 165 ARG A N 1
ATOM 1275 C CA . ARG A 1 165 ? -6.966 -7.122 15.898 1.00 63.00 165 ARG A CA 1
ATOM 1276 C C . ARG A 1 165 ? -8.309 -7.720 15.444 1.00 63.00 165 ARG A C 1
ATOM 1278 O O . ARG A 1 165 ? -8.814 -8.649 16.072 1.00 63.00 165 ARG A O 1
ATOM 1285 N N . PRO A 1 166 ? -8.867 -7.273 14.310 1.00 62.03 166 PRO A N 1
ATOM 1286 C CA . PRO A 1 166 ? -10.069 -7.864 13.759 1.00 62.03 166 PRO A CA 1
ATOM 1287 C C . PRO A 1 166 ? -9.734 -8.737 12.542 1.00 62.03 166 PRO A C 1
ATOM 1289 O O . PRO A 1 166 ? -10.040 -8.338 11.432 1.00 62.03 166 PRO A O 1
ATOM 1292 N N . TYR A 1 167 ? -9.153 -9.929 12.722 1.00 56.03 167 TYR A N 1
ATOM 1293 C CA . TYR A 1 167 ? -9.149 -10.944 11.653 1.00 56.03 167 TYR A CA 1
ATOM 1294 C C . TYR A 1 167 ? -9.362 -12.350 12.197 1.00 56.03 167 TYR A C 1
ATOM 1296 O O . TYR A 1 167 ? -8.443 -13.150 12.332 1.00 56.03 167 TYR A O 1
ATOM 1304 N N . ALA A 1 168 ? -10.626 -12.671 12.453 1.00 41.69 168 ALA A N 1
ATOM 1305 C CA . ALA A 1 168 ? -11.128 -13.994 12.125 1.00 41.69 168 ALA A CA 1
ATOM 1306 C C . ALA A 1 168 ? -11.950 -13.820 10.845 1.00 41.69 168 ALA A C 1
ATOM 1308 O O . ALA A 1 168 ? -13.146 -13.545 10.903 1.00 41.69 168 ALA A O 1
ATOM 1309 N N . VAL A 1 169 ? -11.293 -13.891 9.686 1.00 44.09 169 VAL A N 1
ATOM 1310 C CA . VAL A 1 169 ? -12.023 -14.172 8.448 1.00 44.09 169 VAL A CA 1
ATOM 1311 C C . VAL A 1 169 ? -12.245 -15.681 8.474 1.00 44.09 169 VAL A C 1
ATOM 1313 O O . VAL A 1 169 ? -11.336 -16.448 8.167 1.00 44.09 169 VAL A O 1
ATOM 1316 N N . SER A 1 170 ? -13.395 -16.079 9.021 1.00 37.59 170 SER A N 1
ATOM 1317 C CA . SER A 1 170 ? -13.904 -17.456 9.012 1.00 37.59 170 SER A CA 1
ATOM 1318 C C . SER A 1 170 ? -14.106 -17.969 7.595 1.00 37.59 170 SER A C 1
ATOM 1320 O O . SER A 1 170 ? -14.647 -17.169 6.795 1.00 37.59 170 SER A O 1
#

Sequence (170 aa):
LHEILTSGYALQASGVALPKDVILFMGDAERIVEDEGRKAVAATSVHLEVSNSKFQESIKGVLKACDLEYEEEVVAGTYILDYAVGSLALEADGFTHFYAGTGNFTAKAKLKHRILRSLGWTTVSLPYFEMKDRGLQQRTEYFVNAIEKECGAGLSLIRKLSRLRPYAVS

Secondary structure (DSSP, 8-state):
-HHHHHHHHHHHHTTPPPPHHHHHHHHHHHHHHHHHHHHHHHHHHHHHHHHHHHHHHHHHHHHHHTT---EEEEEETTEEEEEEETTEEEEEE-GGGB-TTSSPBPHHHHHHHHHHHHTT-EEEEEEHHHHTT--HHHHHHHHHHHHHHHHS--HHHHHHHHTT------